Protein AF-A0A2D8HLV1-F1 (afdb_monomer)

pLDDT: mean 84.54, std 10.54, range [51.47, 95.81]

Solvent-accessible surface area (backbone ato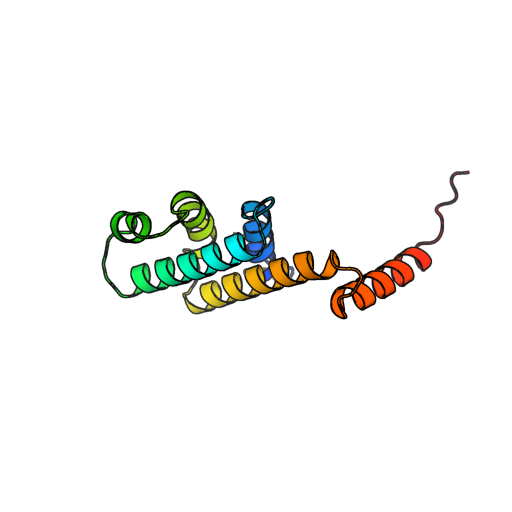ms only — not comparable to full-atom values): 7173 Å² total; per-residue (Å²): 136,64,57,43,99,85,68,45,78,30,45,61,64,52,12,52,56,49,46,59,75,46,58,93,58,55,70,70,58,48,52,51,46,52,53,49,40,50,51,48,54,53,41,57,74,73,67,78,58,56,70,65,68,57,36,75,76,37,82,65,37,69,62,39,53,59,51,42,68,75,38,66,89,48,54,74,66,54,34,52,47,22,52,51,44,26,50,50,51,52,50,50,59,55,37,53,73,33,75,86,36,73,63,10,44,52,51,54,50,56,51,51,53,52,58,69,66,53,72,82,77,80,91,121

Structure (mmCIF, N/CA/C/O backbone):
data_AF-A0A2D8HLV1-F1
#
_entry.id   AF-A0A2D8HLV1-F1
#
loop_
_atom_site.group_PDB
_atom_site.id
_atom_site.type_symbol
_atom_site.label_atom_id
_atom_site.label_alt_id
_atom_site.label_comp_id
_atom_site.label_asym_id
_atom_site.label_entity_id
_atom_site.label_seq_id
_atom_site.pdbx_PDB_ins_code
_atom_site.Cartn_x
_atom_site.Cartn_y
_atom_site.Cartn_z
_atom_site.occupancy
_atom_site.B_iso_or_equiv
_atom_site.auth_seq_id
_atom_site.auth_comp_id
_atom_site.auth_asym_id
_atom_site.auth_atom_id
_atom_site.pdbx_PDB_model_num
ATOM 1 N N . MET A 1 1 ? -5.748 -15.747 5.583 1.00 57.03 1 MET A N 1
ATOM 2 C CA . MET A 1 1 ? -4.533 -15.162 6.184 1.00 57.03 1 MET A CA 1
ATOM 3 C C . MET A 1 1 ? -3.363 -15.645 5.339 1.00 57.03 1 MET A C 1
ATOM 5 O O . MET A 1 1 ? -3.365 -16.823 4.999 1.00 57.03 1 MET A O 1
ATOM 9 N N . VAL A 1 2 ? -2.496 -14.749 4.860 1.00 62.84 2 VAL A N 1
ATOM 10 C CA . VAL A 1 2 ? -1.428 -15.103 3.907 1.00 62.84 2 VAL A CA 1
ATOM 11 C C . VAL A 1 2 ? -0.124 -15.248 4.675 1.00 62.84 2 VAL A C 1
ATOM 13 O O . VAL A 1 2 ? 0.322 -14.288 5.301 1.00 62.84 2 VAL A O 1
ATOM 16 N N . PHE A 1 3 ? 0.449 -16.446 4.640 1.00 66.88 3 PHE A N 1
ATOM 17 C CA . PHE A 1 3 ? 1.666 -16.778 5.371 1.00 66.88 3 PHE A CA 1
ATOM 18 C C . PHE A 1 3 ? 2.890 -16.747 4.442 1.00 66.88 3 PHE A C 1
ATOM 20 O O . PHE A 1 3 ? 2.712 -16.911 3.235 1.00 66.88 3 PHE A O 1
ATOM 27 N N . ASP A 1 4 ? 4.090 -16.490 4.956 1.00 69.44 4 ASP A N 1
ATOM 28 C CA . ASP A 1 4 ? 5.373 -16.731 4.293 1.00 69.44 4 ASP A CA 1
ATOM 29 C C . ASP A 1 4 ? 5.712 -18.233 4.291 1.00 69.44 4 ASP A C 1
ATOM 31 O O . ASP A 1 4 ? 4.899 -19.073 4.688 1.00 69.44 4 ASP A O 1
ATOM 35 N N . ASP A 1 5 ? 6.895 -18.575 3.784 1.00 73.00 5 ASP A N 1
ATOM 36 C CA . ASP A 1 5 ? 7.355 -19.964 3.683 1.00 73.00 5 ASP A CA 1
ATOM 37 C C . ASP A 1 5 ? 7.689 -20.580 5.058 1.00 73.00 5 ASP A C 1
ATOM 39 O O . ASP A 1 5 ? 7.751 -21.803 5.181 1.00 73.00 5 ASP A O 1
ATOM 43 N N . ASP A 1 6 ? 7.797 -19.745 6.097 1.00 68.31 6 ASP A N 1
ATOM 44 C CA . ASP A 1 6 ? 8.023 -20.129 7.492 1.00 68.31 6 ASP A CA 1
ATOM 45 C C . ASP A 1 6 ? 6.714 -20.206 8.305 1.00 68.31 6 ASP A C 1
ATOM 47 O O . ASP A 1 6 ? 6.723 -20.529 9.495 1.00 68.31 6 ASP A O 1
ATOM 51 N N . GLY A 1 7 ? 5.564 -19.940 7.675 1.00 67.50 7 GLY A N 1
ATOM 52 C CA . GLY A 1 7 ? 4.251 -19.976 8.318 1.00 67.50 7 GLY A CA 1
ATOM 53 C C . GLY A 1 7 ? 3.901 -18.726 9.135 1.00 67.50 7 GLY A C 1
ATOM 54 O O . GLY A 1 7 ? 2.879 -18.732 9.824 1.00 67.50 7 GLY A O 1
ATOM 55 N N . ASN A 1 8 ? 4.690 -17.650 9.054 1.00 69.62 8 ASN A N 1
ATOM 56 C CA . ASN A 1 8 ? 4.369 -16.350 9.651 1.00 69.62 8 ASN A CA 1
ATOM 57 C C . ASN A 1 8 ? 3.544 -15.516 8.683 1.00 69.62 8 ASN A C 1
ATOM 59 O O . ASN A 1 8 ? 3.549 -15.757 7.486 1.00 69.62 8 ASN A O 1
ATOM 63 N N . VAL A 1 9 ? 2.814 -14.514 9.160 1.00 69.25 9 VAL A N 1
ATOM 64 C CA . VAL A 1 9 ? 2.123 -13.610 8.234 1.00 69.25 9 VAL A CA 1
ATOM 65 C C . VAL A 1 9 ? 3.165 -12.819 7.444 1.00 69.25 9 VAL A C 1
ATOM 67 O O . VAL A 1 9 ? 4.070 -12.255 8.040 1.00 69.25 9 VAL A O 1
ATOM 70 N N . SER A 1 10 ? 3.025 -12.769 6.116 1.00 82.62 10 SER A N 1
ATOM 71 C CA . SER A 1 10 ? 3.940 -12.040 5.235 1.00 82.62 10 SER A CA 1
ATOM 72 C C . SER A 1 10 ? 3.385 -10.656 4.867 1.00 82.62 10 SER A C 1
ATOM 74 O O . SER A 1 10 ? 2.471 -10.586 4.030 1.00 82.62 10 SER A O 1
ATOM 76 N N . PRO A 1 11 ? 3.944 -9.549 5.405 1.00 83.25 11 PRO A N 1
ATOM 77 C CA . PRO A 1 11 ? 3.572 -8.195 4.999 1.00 83.25 1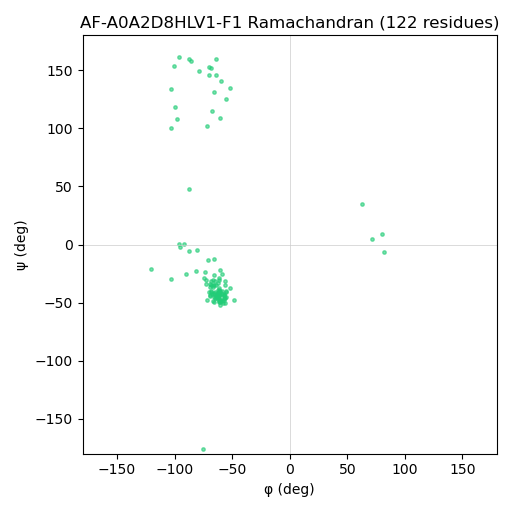1 PRO A CA 1
ATOM 78 C C . PRO A 1 11 ? 3.722 -7.985 3.492 1.00 83.25 11 PRO A C 1
ATOM 80 O O . PRO A 1 11 ? 2.826 -7.441 2.851 1.00 83.25 11 PRO A O 1
ATOM 83 N N . ALA A 1 12 ? 4.794 -8.526 2.906 1.00 83.69 12 ALA A N 1
ATOM 84 C CA . ALA A 1 12 ? 5.067 -8.453 1.475 1.00 83.69 12 ALA A CA 1
ATOM 85 C C . ALA A 1 12 ? 3.969 -9.116 0.622 1.00 83.69 12 ALA A C 1
ATOM 87 O O . ALA A 1 12 ? 3.524 -8.545 -0.374 1.00 83.69 12 ALA A O 1
ATOM 88 N N . ARG A 1 13 ? 3.467 -10.301 1.007 1.00 86.75 13 ARG A N 1
ATOM 89 C CA . ARG A 1 13 ? 2.385 -10.961 0.246 1.00 86.75 13 ARG A CA 1
ATOM 90 C C . ARG A 1 13 ? 1.054 -10.212 0.361 1.00 86.75 13 ARG A C 1
ATOM 92 O O . ARG A 1 13 ? 0.280 -10.194 -0.595 1.00 86.75 13 ARG A O 1
ATOM 99 N N . ILE A 1 14 ? 0.775 -9.592 1.508 1.00 90.88 14 ILE A N 1
ATOM 100 C CA . ILE A 1 14 ? -0.414 -8.740 1.675 1.00 90.88 14 ILE A CA 1
ATOM 101 C C . ILE A 1 14 ? -0.263 -7.466 0.843 1.00 90.88 14 ILE A C 1
ATOM 103 O O . ILE A 1 14 ? -1.193 -7.095 0.129 1.00 90.88 14 ILE A O 1
ATOM 107 N N . ALA A 1 15 ? 0.919 -6.853 0.863 1.00 92.69 15 ALA A N 1
ATOM 108 C CA . ALA A 1 15 ? 1.236 -5.684 0.063 1.00 92.69 15 ALA A CA 1
ATOM 109 C C . ALA A 1 15 ? 0.992 -5.927 -1.431 1.00 92.69 15 ALA A C 1
ATOM 111 O O . ALA A 1 15 ? 0.324 -5.120 -2.068 1.00 92.69 15 ALA A O 1
ATOM 112 N N . VAL A 1 16 ? 1.417 -7.071 -1.979 1.00 91.12 16 VAL A N 1
ATOM 113 C CA . VAL A 1 16 ? 1.131 -7.439 -3.381 1.00 91.12 16 VAL A CA 1
ATOM 114 C C . VAL A 1 16 ? -0.375 -7.470 -3.673 1.00 91.12 16 VAL A C 1
ATOM 116 O O . VAL A 1 16 ? -0.816 -6.907 -4.672 1.00 91.12 16 VAL A O 1
ATOM 119 N N . ARG A 1 17 ? -1.198 -8.036 -2.782 1.00 92.88 17 ARG A N 1
ATOM 120 C CA . ARG A 1 17 ? -2.664 -8.047 -2.964 1.00 92.88 17 ARG A CA 1
ATOM 121 C C . ARG A 1 17 ? -3.272 -6.646 -2.913 1.00 92.88 17 ARG A C 1
ATOM 123 O O . ARG A 1 17 ? -4.235 -6.365 -3.623 1.00 92.88 17 ARG A O 1
ATOM 130 N N . ILE A 1 18 ? -2.728 -5.762 -2.079 1.00 95.00 18 ILE A N 1
ATOM 131 C CA . ILE A 1 18 ? -3.152 -4.359 -2.029 1.00 95.00 18 ILE A CA 1
ATOM 132 C C . ILE A 1 18 ? -2.737 -3.636 -3.316 1.00 95.00 18 ILE A C 1
ATOM 134 O O . ILE A 1 18 ? -3.535 -2.883 -3.871 1.00 95.00 18 ILE A O 1
ATOM 138 N N . VAL A 1 19 ? -1.536 -3.900 -3.837 1.00 94.69 19 VAL A N 1
ATOM 139 C CA . VAL A 1 19 ? -1.087 -3.384 -5.139 1.00 94.69 19 VAL A CA 1
ATOM 140 C C . VAL A 1 19 ? -2.050 -3.800 -6.253 1.00 94.69 19 VAL A C 1
ATOM 142 O O . VAL A 1 19 ? -2.436 -2.950 -7.053 1.00 94.69 19 VAL A O 1
ATOM 145 N N . ASP A 1 20 ? -2.508 -5.055 -6.270 1.00 93.56 20 ASP A N 1
ATOM 146 C CA . ASP A 1 20 ? -3.487 -5.535 -7.255 1.00 93.56 20 ASP A CA 1
ATOM 147 C C . ASP A 1 20 ? -4.824 -4.782 -7.162 1.00 93.56 20 ASP A C 1
ATOM 149 O O . ASP A 1 20 ? -5.412 -4.421 -8.181 1.00 93.56 20 ASP A O 1
ATOM 153 N N . LYS A 1 21 ? -5.289 -4.468 -5.947 1.00 94.50 21 LYS A N 1
ATOM 154 C CA . LYS A 1 21 ? -6.495 -3.646 -5.725 1.00 94.50 21 LYS A CA 1
ATOM 155 C C . LYS A 1 21 ? -6.330 -2.197 -6.197 1.00 94.50 21 LYS A C 1
ATOM 157 O O . LYS A 1 21 ? -7.312 -1.534 -6.528 1.00 94.50 21 LYS A O 1
ATOM 162 N N . LEU A 1 22 ? -5.096 -1.702 -6.228 1.00 95.12 22 LEU A N 1
ATOM 163 C CA . LEU A 1 22 ? -4.740 -0.373 -6.722 1.00 95.12 22 LEU A CA 1
ATOM 164 C C . LEU A 1 22 ? -4.361 -0.378 -8.213 1.00 95.12 22 LEU A C 1
ATOM 166 O O . LEU A 1 22 ? -4.045 0.677 -8.772 1.00 95.12 22 LEU A O 1
ATOM 170 N N . ALA A 1 23 ? -4.409 -1.535 -8.879 1.00 89.25 23 ALA A N 1
ATOM 171 C CA . ALA A 1 23 ? -4.048 -1.657 -10.281 1.00 89.25 23 ALA A CA 1
ATOM 172 C C . ALA A 1 23 ? -4.924 -0.760 -11.173 1.00 89.25 23 ALA A C 1
ATOM 174 O O . ALA A 1 23 ? -6.128 -0.604 -10.976 1.00 89.25 23 ALA A O 1
ATOM 175 N N . GLY A 1 24 ? -4.299 -0.153 -12.184 1.00 86.19 24 GLY A N 1
ATOM 176 C CA . GLY A 1 24 ? -4.974 0.734 -13.137 1.00 86.19 24 GLY A CA 1
ATOM 177 C C . GLY A 1 24 ? -5.170 2.177 -12.660 1.00 86.19 24 GLY A C 1
ATOM 178 O O . GLY A 1 24 ? -5.561 3.020 -13.467 1.00 86.19 24 GLY A O 1
ATOM 179 N N . ARG A 1 25 ? -4.852 2.495 -11.401 1.00 92.31 25 ARG A N 1
ATOM 180 C CA . ARG A 1 25 ? -4.835 3.874 -10.889 1.00 92.31 25 ARG A CA 1
ATOM 181 C C . ARG A 1 25 ? -3.492 4.548 -11.157 1.00 92.31 25 ARG A C 1
ATOM 183 O O . ARG A 1 25 ? -2.471 3.887 -11.368 1.00 92.31 25 ARG A O 1
ATOM 190 N N . LYS A 1 26 ? -3.477 5.885 -11.173 1.00 93.06 26 LYS A N 1
ATOM 191 C CA . LYS A 1 26 ? -2.213 6.624 -11.299 1.00 93.06 26 LYS A CA 1
ATOM 192 C C . LYS A 1 26 ? -1.411 6.478 -10.015 1.00 93.06 26 LYS A C 1
ATOM 194 O O . LYS A 1 26 ? -1.966 6.510 -8.926 1.00 93.06 26 LYS A O 1
ATOM 199 N N . PHE A 1 27 ? -0.091 6.433 -10.144 1.00 92.31 27 PHE A N 1
ATOM 200 C CA . PHE A 1 27 ? 0.825 6.301 -9.013 1.00 92.31 27 PHE A CA 1
ATOM 201 C C . PHE A 1 27 ? 0.531 7.274 -7.851 1.00 92.31 27 PHE A C 1
ATOM 203 O O . PHE A 1 27 ? 0.421 6.841 -6.710 1.00 92.31 27 PHE A O 1
ATOM 210 N N . LEU A 1 28 ? 0.331 8.566 -8.145 1.00 92.81 28 LEU A N 1
ATOM 211 C CA . LEU A 1 28 ? 0.020 9.571 -7.118 1.00 92.81 28 LEU A CA 1
ATOM 212 C C . LEU A 1 28 ? -1.356 9.362 -6.465 1.00 92.81 28 LEU A C 1
ATOM 214 O O . LEU A 1 28 ? -1.5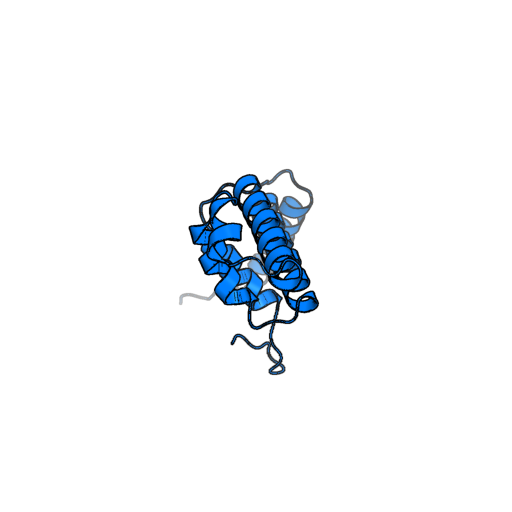24 9.686 -5.296 1.00 92.81 28 LEU A O 1
ATOM 218 N N . GLU A 1 29 ? -2.329 8.807 -7.195 1.00 95.00 29 GLU A N 1
ATOM 219 C CA . GLU A 1 29 ? -3.638 8.451 -6.630 1.00 95.00 29 GLU A CA 1
ATOM 220 C C . GLU A 1 29 ? -3.498 7.259 -5.676 1.00 95.00 29 GLU A C 1
ATOM 222 O O . GLU A 1 29 ? -4.087 7.260 -4.599 1.00 95.00 29 GLU A O 1
ATOM 227 N N . CYS A 1 30 ? -2.682 6.262 -6.032 1.00 95.56 30 CYS A N 1
ATOM 228 C CA . CYS A 1 30 ? -2.382 5.141 -5.142 1.00 95.56 30 CYS A CA 1
ATOM 229 C C . CYS A 1 30 ? -1.700 5.612 -3.851 1.00 95.56 30 CYS A C 1
ATOM 231 O O . CYS A 1 30 ? -2.057 5.151 -2.771 1.00 95.56 30 CYS A O 1
ATOM 233 N N . ASP A 1 31 ? -0.746 6.540 -3.956 1.00 94.75 31 ASP A N 1
ATOM 234 C CA . ASP A 1 31 ? -0.028 7.073 -2.797 1.00 94.75 31 ASP A CA 1
ATOM 235 C C . ASP A 1 31 ? -0.959 7.859 -1.854 1.00 94.75 31 ASP A C 1
ATOM 237 O O . ASP A 1 31 ? -0.917 7.667 -0.638 1.00 94.75 31 ASP A O 1
ATOM 241 N N . GLU A 1 32 ? -1.881 8.653 -2.414 1.00 95.19 32 GLU A N 1
ATOM 242 C CA . GLU A 1 32 ? -2.934 9.346 -1.657 1.00 95.19 32 GLU A CA 1
ATOM 243 C C . GLU A 1 32 ? -3.874 8.359 -0.938 1.00 95.19 32 GLU A C 1
ATOM 245 O O . GLU A 1 32 ? -4.225 8.569 0.227 1.00 95.19 32 GLU A O 1
ATOM 250 N N . ILE A 1 33 ? -4.255 7.255 -1.595 1.00 95.75 33 ILE A N 1
ATOM 251 C CA . ILE A 1 33 ? -5.076 6.201 -0.979 1.00 95.75 33 ILE A CA 1
ATOM 252 C C . ILE A 1 33 ? -4.344 5.566 0.207 1.00 95.75 33 ILE A C 1
ATOM 254 O O . ILE A 1 33 ? -4.964 5.349 1.247 1.00 95.75 33 ILE A O 1
ATOM 258 N N . LEU A 1 34 ? -3.038 5.301 0.096 1.00 95.81 34 LEU A N 1
ATOM 259 C CA . LEU A 1 34 ? -2.246 4.748 1.200 1.00 95.81 34 LEU A CA 1
ATOM 260 C C . LEU A 1 34 ? -2.105 5.726 2.374 1.00 95.81 34 LEU A C 1
ATOM 262 O O . LEU A 1 34 ? -2.149 5.308 3.531 1.00 95.81 34 LEU A O 1
ATOM 266 N N . ASP A 1 35 ? -2.007 7.028 2.110 1.00 94.88 35 ASP A N 1
ATOM 267 C CA . ASP A 1 35 ? -2.016 8.039 3.171 1.00 94.88 35 ASP A CA 1
ATOM 268 C C . ASP A 1 35 ? -3.372 8.125 3.876 1.00 94.88 35 ASP A C 1
ATOM 270 O O . ASP A 1 35 ? -3.435 8.190 5.108 1.00 94.88 35 ASP A O 1
ATOM 274 N N . ASN A 1 36 ? -4.471 8.084 3.122 1.00 94.56 36 ASN A N 1
ATOM 275 C CA . ASN A 1 36 ? -5.813 8.062 3.700 1.00 94.56 36 ASN A CA 1
ATOM 276 C C . ASN A 1 36 ? -6.098 6.747 4.440 1.00 94.56 36 ASN A C 1
ATOM 278 O O . ASN A 1 36 ? -6.714 6.778 5.502 1.00 94.56 36 ASN A O 1
ATOM 282 N N . MET A 1 37 ? -5.577 5.617 3.956 1.00 93.00 37 MET A N 1
ATOM 283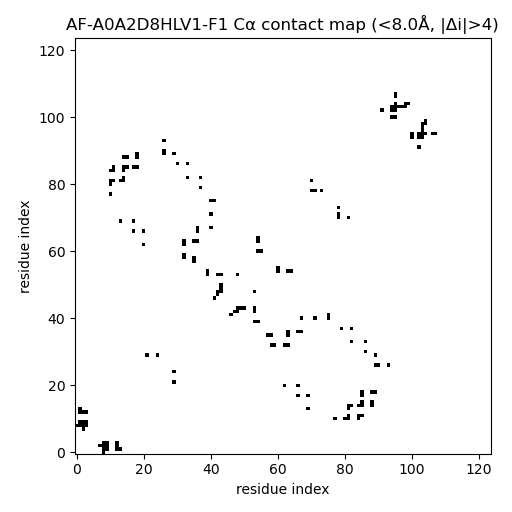 C CA . MET A 1 37 ? -5.599 4.332 4.659 1.00 93.00 37 MET A CA 1
ATOM 284 C C . MET A 1 37 ? -4.924 4.425 6.020 1.00 93.00 37 MET A C 1
ATOM 286 O O . MET A 1 37 ? -5.480 4.032 7.044 1.00 93.00 37 MET A O 1
ATOM 290 N N . ARG A 1 38 ? -3.715 4.984 6.033 1.00 93.44 38 ARG A N 1
ATOM 291 C CA . ARG A 1 38 ? -2.953 5.192 7.254 1.00 93.44 38 ARG A CA 1
ATOM 292 C C . ARG A 1 38 ? -3.734 6.066 8.230 1.00 93.44 38 ARG A C 1
ATOM 294 O O . ARG A 1 38 ? -3.918 5.687 9.383 1.00 93.44 38 ARG A O 1
ATOM 301 N N . ARG A 1 39 ? -4.269 7.200 7.766 1.00 90.94 39 ARG A N 1
ATOM 302 C CA . ARG A 1 39 ? -5.126 8.079 8.583 1.00 90.94 39 ARG A CA 1
ATOM 303 C C . ARG A 1 39 ? -6.331 7.331 9.147 1.00 90.94 39 ARG A C 1
ATOM 305 O O . ARG A 1 39 ? -6.590 7.457 10.340 1.00 90.94 39 ARG A O 1
ATOM 312 N N . PHE A 1 40 ? -7.020 6.536 8.328 1.00 91.00 40 PHE A N 1
ATOM 313 C CA . PHE A 1 40 ? -8.147 5.710 8.759 1.00 91.00 40 PHE A CA 1
ATOM 314 C C . PHE A 1 40 ? -7.753 4.774 9.906 1.00 91.00 40 PHE A C 1
ATOM 316 O O . PHE A 1 40 ? -8.402 4.782 10.948 1.00 91.00 40 PHE A O 1
ATOM 323 N N . LEU A 1 41 ? -6.657 4.024 9.762 1.00 90.62 41 LEU A N 1
ATOM 324 C CA . LEU A 1 41 ? -6.199 3.067 10.775 1.00 90.62 41 LEU A CA 1
ATOM 325 C C . LEU A 1 41 ? -5.824 3.746 12.096 1.00 90.62 41 LEU A C 1
ATOM 327 O O . LEU A 1 41 ? -6.218 3.279 13.167 1.00 90.62 41 LEU A O 1
ATOM 331 N N . TRP A 1 42 ? -5.112 4.873 12.035 1.00 89.88 42 TRP A N 1
ATOM 332 C CA . TRP A 1 42 ? -4.763 5.645 13.228 1.00 89.88 42 TRP A CA 1
ATOM 333 C C . TRP A 1 42 ? -6.004 6.242 13.900 1.00 89.88 42 TRP A C 1
ATOM 335 O O . TRP A 1 42 ? -6.173 6.114 15.113 1.00 89.88 42 TRP A O 1
ATOM 345 N N . LEU A 1 43 ? -6.920 6.840 13.136 1.00 88.88 43 LEU A N 1
ATOM 346 C CA . LEU A 1 43 ? -8.163 7.382 13.688 1.00 88.88 43 LEU A CA 1
ATOM 347 C C . LEU A 1 43 ? -9.023 6.281 14.306 1.00 88.88 43 LEU A C 1
ATOM 349 O O . LEU A 1 43 ? -9.494 6.442 15.431 1.00 88.88 43 LEU A O 1
ATOM 353 N N . LYS A 1 44 ? -9.151 5.132 13.644 1.00 85.38 44 LYS A N 1
ATOM 354 C CA . LYS A 1 44 ? -9.849 3.966 14.187 1.00 85.38 44 LYS A CA 1
ATOM 355 C C . LYS A 1 44 ? -9.230 3.495 15.503 1.00 85.38 44 LYS A C 1
ATOM 357 O O . LYS A 1 44 ? -9.949 3.148 16.437 1.00 85.38 44 LYS A O 1
ATOM 362 N N . ARG A 1 45 ? -7.897 3.503 15.606 1.00 85.50 45 ARG A N 1
ATOM 363 C CA . ARG A 1 45 ? -7.190 3.034 16.804 1.00 85.50 45 ARG A CA 1
ATOM 364 C C . ARG A 1 45 ? -7.305 3.986 17.995 1.00 85.50 45 ARG A C 1
ATOM 366 O O . ARG A 1 45 ? -7.330 3.502 19.125 1.00 85.50 45 ARG A O 1
ATOM 373 N N . PHE A 1 46 ? -7.348 5.299 17.760 1.00 87.50 46 PHE A N 1
ATOM 374 C CA . PHE A 1 46 ? -7.161 6.296 18.825 1.00 87.50 46 PHE A CA 1
ATOM 375 C C . PHE A 1 46 ? -8.328 7.264 19.047 1.00 87.50 46 PHE A C 1
ATOM 377 O O . PHE A 1 46 ? -8.409 7.845 20.124 1.00 87.50 46 PHE A O 1
ATOM 384 N N . SER A 1 47 ? -9.223 7.469 18.076 1.00 85.56 47 SER A N 1
ATOM 385 C CA . SER A 1 47 ? -10.250 8.522 18.174 1.00 85.56 47 SER A CA 1
ATOM 386 C C . SER A 1 47 ? -11.561 8.070 18.824 1.00 85.56 47 SER A C 1
ATOM 388 O O . SER A 1 47 ? -12.291 8.900 19.355 1.00 85.56 47 SER A O 1
ATOM 390 N N . GLY A 1 48 ? -11.882 6.772 18.765 1.00 79.56 48 GLY A N 1
ATOM 391 C CA . GLY A 1 48 ? -13.187 6.249 19.183 1.00 79.56 48 GLY A CA 1
ATOM 392 C C . GLY A 1 48 ? -14.353 6.608 18.247 1.00 79.56 48 GLY A C 1
ATOM 393 O O . GLY A 1 48 ? -15.494 6.286 18.570 1.00 79.56 48 GLY A O 1
ATOM 394 N N . ALA A 1 49 ? -14.091 7.257 17.105 1.00 83.12 49 ALA A N 1
ATOM 395 C CA . ALA A 1 49 ? -15.092 7.513 16.071 1.00 83.12 49 ALA A CA 1
ATOM 396 C C . ALA A 1 49 ? -15.501 6.217 15.347 1.00 83.12 49 ALA A C 1
ATOM 398 O O . ALA A 1 49 ? -14.712 5.271 15.267 1.00 83.12 49 ALA A O 1
ATOM 399 N N . SER A 1 50 ? -16.725 6.174 14.807 1.00 85.75 50 SER A N 1
ATOM 400 C CA . SER A 1 50 ? -17.168 5.045 13.983 1.00 85.75 50 SER A CA 1
ATOM 401 C C . SER A 1 50 ? -16.406 4.995 12.656 1.00 85.75 50 SER A C 1
ATOM 403 O O . SER A 1 50 ? -15.991 6.027 12.125 1.00 85.75 50 SER A O 1
ATOM 405 N N . ASP A 1 51 ? -16.256 3.791 12.096 1.00 85.19 51 ASP A N 1
ATOM 406 C CA . ASP A 1 51 ? -15.607 3.595 10.793 1.00 85.19 51 ASP A CA 1
ATOM 407 C C . ASP A 1 51 ? -16.281 4.436 9.698 1.00 85.19 51 ASP A C 1
ATOM 409 O O . ASP A 1 51 ? -15.598 5.050 8.883 1.00 85.19 51 ASP A O 1
ATOM 413 N N . GLU A 1 52 ? -17.614 4.501 9.717 1.00 84.44 52 GLU A N 1
ATOM 414 C CA . GLU A 1 52 ? -18.430 5.261 8.764 1.00 84.44 52 GLU A CA 1
ATOM 415 C C . GLU A 1 52 ? -18.110 6.757 8.818 1.00 84.44 52 GLU A C 1
ATOM 417 O O . GLU A 1 52 ? -17.813 7.346 7.782 1.00 84.44 52 GLU A O 1
ATOM 422 N N . MET A 1 53 ? -18.050 7.350 10.017 1.00 86.25 53 MET A N 1
ATOM 423 C CA . MET A 1 53 ? -17.690 8.764 10.170 1.00 86.25 53 MET A CA 1
ATOM 424 C C . MET A 1 53 ? -16.286 9.064 9.646 1.00 86.25 53 MET A C 1
ATOM 426 O O . MET A 1 53 ? -16.058 10.110 9.043 1.00 86.25 53 MET A O 1
ATOM 430 N N . VAL A 1 54 ? -15.322 8.174 9.888 1.00 83.56 54 VAL A N 1
ATOM 431 C CA . VAL A 1 54 ? -13.951 8.394 9.412 1.00 83.56 54 VAL A CA 1
ATOM 432 C C . VAL A 1 54 ? -13.896 8.276 7.889 1.00 83.56 54 VAL A C 1
ATOM 434 O O . VAL A 1 54 ? -13.285 9.120 7.239 1.00 83.56 54 VAL A O 1
ATOM 437 N N . LEU A 1 55 ? -14.548 7.264 7.312 1.00 86.81 55 LEU A N 1
ATOM 438 C CA . LEU A 1 55 ? -14.557 7.012 5.870 1.00 86.81 55 LEU A CA 1
ATOM 439 C C . LEU A 1 55 ? -15.288 8.103 5.078 1.00 86.81 55 LEU A C 1
ATOM 441 O O . LEU A 1 55 ? -14.818 8.463 4.003 1.00 86.81 55 LEU A O 1
ATOM 445 N N . GLU A 1 56 ? -16.373 8.677 5.605 1.00 87.31 56 GLU A N 1
ATOM 446 C CA . GLU A 1 56 ? -17.115 9.779 4.965 1.00 87.31 56 GLU A CA 1
ATOM 447 C C . GLU A 1 56 ? -16.255 11.029 4.706 1.00 87.31 56 GLU A C 1
ATOM 449 O O . GLU A 1 56 ? -16.529 11.801 3.786 1.00 87.31 56 GLU A O 1
ATOM 454 N N . HIS A 1 57 ? -15.189 11.219 5.486 1.00 84.88 57 HIS A N 1
ATOM 455 C CA . HIS A 1 57 ? -14.255 12.335 5.337 1.00 84.88 57 HIS A CA 1
ATOM 456 C C . HIS A 1 57 ? -13.015 12.003 4.497 1.00 84.88 57 HIS A C 1
ATOM 458 O O . HIS A 1 57 ? -12.177 12.881 4.270 1.00 84.88 57 HIS A O 1
ATOM 464 N N . LEU A 1 58 ? -12.883 10.762 4.023 1.00 87.31 58 LEU A N 1
ATOM 465 C CA . LEU A 1 58 ? -11.769 10.330 3.189 1.00 87.31 58 LEU A CA 1
ATOM 466 C C . LEU A 1 58 ? -12.204 10.227 1.727 1.00 87.31 58 LEU A C 1
ATOM 468 O O . LEU A 1 58 ? -13.223 9.634 1.377 1.00 87.31 58 LEU A O 1
ATOM 472 N N . LYS A 1 59 ? -11.377 10.775 0.839 1.00 87.00 59 LYS A N 1
ATOM 473 C CA . LYS A 1 59 ? -11.492 10.511 -0.596 1.00 87.00 59 LYS A CA 1
ATOM 474 C C . LYS A 1 59 ? -11.224 9.023 -0.848 1.00 87.00 59 LYS A C 1
ATOM 476 O O . LYS A 1 59 ? -10.389 8.440 -0.163 1.00 87.00 59 LYS A O 1
ATOM 481 N N . ASP A 1 60 ? -11.903 8.430 -1.835 1.00 90.75 60 ASP A N 1
ATOM 482 C CA . ASP A 1 60 ? -11.734 7.014 -2.195 1.00 90.75 60 ASP A CA 1
ATOM 483 C C . ASP A 1 60 ? -12.125 6.043 -1.046 1.00 90.75 60 ASP A C 1
ATOM 485 O O . ASP A 1 60 ? -11.557 4.965 -0.879 1.00 90.75 60 ASP A O 1
ATOM 489 N N . ALA A 1 61 ? -13.149 6.404 -0.262 1.00 89.88 61 ALA A N 1
ATOM 490 C CA . ALA A 1 61 ? -13.617 5.649 0.905 1.00 89.88 61 ALA A CA 1
ATOM 491 C C . ALA A 1 61 ? -13.899 4.154 0.647 1.00 89.88 61 ALA A C 1
ATOM 493 O O . ALA A 1 61 ? -13.606 3.324 1.502 1.00 89.88 61 ALA A O 1
ATOM 494 N N . SER A 1 62 ? -14.435 3.782 -0.522 1.00 91.50 62 SER A N 1
ATOM 495 C CA . SER A 1 62 ? -14.756 2.380 -0.835 1.00 91.50 62 SER A CA 1
ATOM 496 C C . SER A 1 62 ? -13.509 1.502 -0.942 1.00 91.50 62 SER A C 1
ATOM 498 O O . SER A 1 62 ? -13.431 0.458 -0.300 1.00 91.50 62 SER A O 1
ATOM 500 N N . ILE A 1 63 ? -12.499 1.948 -1.692 1.00 94.06 63 ILE A N 1
ATOM 501 C CA . ILE A 1 63 ? -11.232 1.219 -1.825 1.00 94.06 63 ILE A CA 1
ATOM 502 C C . ILE A 1 63 ? -10.450 1.234 -0.507 1.00 94.06 63 ILE A C 1
ATOM 504 O O . ILE A 1 63 ? -9.796 0.249 -0.168 1.00 94.06 63 ILE A O 1
ATOM 508 N N . ILE A 1 64 ? -10.579 2.302 0.287 1.00 93.75 64 ILE A N 1
ATOM 509 C CA . ILE A 1 64 ? -10.035 2.344 1.646 1.00 93.75 64 ILE A CA 1
ATOM 510 C C . ILE A 1 64 ? -10.726 1.300 2.535 1.00 93.75 64 ILE A C 1
ATOM 512 O O . ILE A 1 64 ? -10.063 0.559 3.249 1.00 93.75 64 ILE A O 1
ATOM 516 N N . ALA A 1 65 ? -12.046 1.158 2.476 1.00 91.12 65 ALA A N 1
ATOM 517 C CA . ALA A 1 65 ? -12.730 0.120 3.242 1.00 91.12 65 ALA A CA 1
ATOM 518 C C . ALA A 1 65 ? -12.268 -1.292 2.829 1.00 91.12 65 ALA A C 1
ATOM 520 O O . ALA A 1 65 ? -12.012 -2.136 3.689 1.00 91.12 65 ALA A O 1
ATOM 521 N N . GLU A 1 66 ? -12.091 -1.541 1.527 1.00 92.69 66 GLU A N 1
ATOM 522 C CA . GLU A 1 66 ? -11.614 -2.829 1.010 1.00 92.69 66 GLU A CA 1
ATOM 523 C C . GLU A 1 66 ? -10.182 -3.166 1.439 1.00 92.69 66 GLU A C 1
ATOM 525 O O . GLU A 1 66 ? -9.907 -4.293 1.848 1.00 92.69 66 GLU A O 1
ATOM 530 N N . ILE A 1 67 ? -9.257 -2.211 1.340 1.00 93.50 67 ILE A N 1
ATOM 531 C CA . ILE A 1 67 ? -7.867 -2.418 1.761 1.00 93.50 67 ILE A CA 1
ATOM 532 C C . ILE A 1 67 ? -7.798 -2.539 3.289 1.00 93.50 67 ILE A C 1
ATOM 534 O O . ILE A 1 67 ? -7.056 -3.371 3.806 1.00 93.50 67 ILE A O 1
ATOM 538 N N . ALA A 1 68 ? -8.612 -1.787 4.033 1.00 90.94 68 ALA A N 1
ATOM 539 C CA . ALA A 1 68 ? -8.636 -1.879 5.486 1.00 90.94 68 ALA A CA 1
ATOM 540 C C . ALA A 1 68 ? -9.055 -3.274 5.976 1.00 90.94 68 ALA A C 1
ATOM 542 O O . ALA A 1 68 ? -8.527 -3.731 6.983 1.00 90.94 68 ALA A O 1
ATOM 543 N N . GLN A 1 69 ? -9.933 -3.995 5.270 1.00 89.62 69 GLN A N 1
ATOM 544 C CA . GLN A 1 69 ? -10.270 -5.387 5.615 1.00 89.62 69 GLN A CA 1
ATOM 545 C C . GLN A 1 69 ? -9.058 -6.329 5.555 1.00 89.62 69 GLN A C 1
ATOM 547 O O . GLN A 1 69 ? -8.990 -7.287 6.325 1.00 89.62 69 GLN A O 1
ATOM 552 N N . GLU 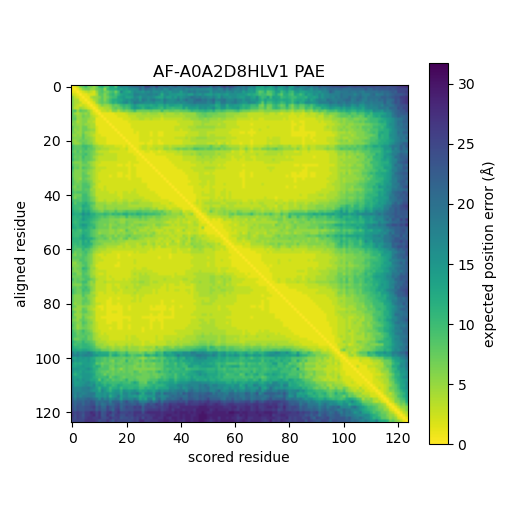A 1 70 ? -8.094 -6.048 4.674 1.00 88.62 70 GLU A N 1
ATOM 553 C CA . GLU A 1 70 ? -6.844 -6.807 4.572 1.00 88.62 70 GLU A CA 1
ATOM 554 C C . GLU A 1 70 ? -5.895 -6.485 5.730 1.00 88.62 70 GLU A C 1
ATOM 556 O O . GLU A 1 70 ? -5.111 -7.341 6.108 1.00 88.62 70 GLU A O 1
ATOM 561 N N . ILE A 1 71 ? -5.956 -5.272 6.291 1.00 89.44 71 ILE A N 1
ATOM 562 C CA . ILE A 1 71 ? -4.966 -4.755 7.250 1.00 89.44 71 ILE A CA 1
ATOM 563 C C . ILE A 1 71 ? -5.472 -4.790 8.706 1.00 89.44 71 ILE A C 1
ATOM 565 O O . ILE A 1 71 ? -4.698 -4.966 9.640 1.00 89.44 71 ILE A O 1
ATOM 569 N N . MET A 1 72 ? -6.779 -4.662 8.932 1.00 87.12 72 MET A N 1
ATOM 570 C CA . MET A 1 72 ? -7.392 -4.605 10.267 1.00 87.12 72 MET A CA 1
ATOM 571 C C . MET A 1 72 ? -7.095 -5.788 11.206 1.00 87.12 72 MET A C 1
ATOM 573 O O . MET A 1 72 ? -7.072 -5.558 12.415 1.00 87.12 72 MET A O 1
ATOM 577 N N . PRO A 1 73 ? -6.888 -7.032 10.728 1.00 87.69 73 PRO A N 1
ATOM 578 C CA . PRO A 1 73 ? -6.516 -8.141 11.607 1.00 87.69 73 PRO A CA 1
ATOM 579 C C . PRO A 1 73 ? -5.130 -7.999 12.254 1.00 87.69 73 PRO A C 1
ATOM 581 O O . PRO A 1 73 ? -4.803 -8.775 13.151 1.00 87.69 73 PRO A O 1
ATOM 584 N N . PHE A 1 74 ? -4.312 -7.058 11.784 1.00 87.62 74 PHE A N 1
ATOM 585 C CA . PHE A 1 74 ? -2.915 -6.910 12.168 1.00 87.62 74 PHE A CA 1
ATOM 586 C C . PHE A 1 74 ? -2.707 -5.885 13.280 1.00 87.62 74 PHE A C 1
ATOM 588 O O . PHE A 1 74 ? -3.556 -5.026 13.541 1.00 87.62 74 PHE A O 1
ATOM 595 N N . SER A 1 75 ? -1.555 -5.965 13.955 1.00 89.25 75 SER A N 1
ATOM 596 C CA . SER A 1 75 ? -1.157 -4.904 14.877 1.00 89.25 75 SER A CA 1
ATOM 597 C C . SER A 1 75 ? -0.929 -3.599 14.105 1.00 89.25 75 SER A C 1
ATOM 599 O O . SER A 1 75 ? -0.692 -3.607 12.900 1.00 89.25 75 SER A O 1
ATOM 601 N N . ILE A 1 76 ? -0.973 -2.452 14.791 1.00 89.19 76 ILE A N 1
ATOM 602 C CA . ILE A 1 76 ? -0.720 -1.165 14.122 1.00 89.19 76 ILE A CA 1
ATOM 603 C C . ILE A 1 76 ? 0.695 -1.085 13.528 1.00 89.19 76 ILE A C 1
ATOM 605 O O . ILE A 1 76 ? 0.889 -0.402 12.532 1.00 89.19 76 ILE A O 1
ATOM 609 N N . LEU A 1 77 ? 1.669 -1.791 14.113 1.00 89.69 77 LEU A N 1
ATOM 610 C CA . LEU A 1 77 ? 3.040 -1.827 13.603 1.00 89.69 77 LEU A CA 1
ATOM 611 C C . LEU A 1 77 ? 3.118 -2.640 12.308 1.00 89.69 77 LEU A C 1
ATOM 613 O O . LEU A 1 77 ? 3.626 -2.138 11.311 1.00 89.69 77 LEU A O 1
ATOM 617 N N . ASP A 1 78 ? 2.525 -3.833 12.297 1.00 89.88 78 ASP A N 1
ATOM 618 C CA . ASP A 1 78 ? 2.465 -4.679 11.098 1.00 89.88 78 ASP A CA 1
ATOM 619 C C . ASP A 1 78 ? 1.646 -4.003 9.985 1.00 89.88 78 ASP A C 1
ATOM 621 O O . ASP A 1 78 ? 1.959 -4.108 8.804 1.00 89.88 78 ASP A O 1
ATOM 625 N N . ALA A 1 79 ? 0.594 -3.266 10.352 1.00 91.31 79 ALA A N 1
ATOM 626 C CA . ALA A 1 79 ? -0.202 -2.483 9.417 1.00 91.31 79 ALA A CA 1
ATOM 627 C C . ALA A 1 79 ? 0.617 -1.368 8.747 1.00 91.31 79 ALA A C 1
ATOM 629 O O . ALA A 1 79 ? 0.520 -1.179 7.534 1.00 91.31 79 ALA A O 1
ATOM 630 N N . GLU A 1 80 ? 1.434 -0.642 9.516 1.00 92.56 80 GLU A N 1
ATOM 631 C CA . GLU A 1 80 ? 2.366 0.349 8.966 1.00 92.56 80 GLU A CA 1
ATOM 632 C C . GLU A 1 80 ? 3.386 -0.316 8.034 1.00 92.56 80 GLU A C 1
ATOM 634 O O . GLU A 1 80 ? 3.654 0.216 6.957 1.00 92.56 80 GLU A O 1
ATOM 639 N N . GLU A 1 81 ? 3.905 -1.490 8.400 1.00 93.06 81 GLU A N 1
ATOM 640 C CA . GLU A 1 81 ? 4.822 -2.266 7.560 1.00 93.06 81 GLU A CA 1
ATOM 641 C C . GLU A 1 81 ? 4.172 -2.680 6.235 1.00 93.06 81 GLU A C 1
ATOM 643 O O . GLU A 1 81 ? 4.721 -2.397 5.173 1.00 93.06 81 GLU A O 1
ATOM 648 N N . ILE A 1 82 ? 2.956 -3.232 6.266 1.00 94.38 82 ILE A N 1
ATOM 649 C CA . ILE A 1 82 ? 2.190 -3.576 5.059 1.00 94.38 82 ILE A CA 1
ATOM 650 C C . ILE A 1 82 ? 1.992 -2.346 4.159 1.00 94.38 82 ILE A C 1
ATOM 652 O O . ILE A 1 82 ? 2.137 -2.443 2.937 1.00 94.38 82 ILE A O 1
ATOM 656 N N . ILE A 1 83 ? 1.676 -1.178 4.729 1.00 95.00 83 ILE A N 1
ATOM 657 C CA . ILE A 1 83 ? 1.502 0.067 3.962 1.00 95.00 83 ILE A CA 1
ATOM 658 C C . ILE A 1 83 ? 2.825 0.511 3.328 1.00 95.00 83 ILE A C 1
ATOM 660 O O . ILE A 1 83 ? 2.835 0.917 2.163 1.00 95.00 83 ILE A O 1
ATOM 664 N N . MET A 1 84 ? 3.938 0.428 4.062 1.00 94.31 84 MET A N 1
ATOM 665 C CA . MET A 1 84 ? 5.267 0.752 3.537 1.00 94.31 84 MET A CA 1
ATOM 666 C C . MET A 1 84 ? 5.679 -0.195 2.409 1.00 94.31 84 MET A C 1
ATOM 668 O O . MET A 1 84 ? 6.106 0.281 1.359 1.00 94.31 84 MET A O 1
ATOM 672 N N . GLU A 1 85 ? 5.485 -1.502 2.580 1.00 94.31 85 GLU A N 1
ATOM 673 C CA . GLU A 1 85 ? 5.763 -2.515 1.556 1.00 94.31 85 GLU A CA 1
ATOM 674 C C . GLU A 1 85 ? 4.895 -2.308 0.307 1.00 94.31 85 GLU A C 1
ATOM 676 O O . GLU A 1 85 ? 5.381 -2.349 -0.824 1.00 94.31 85 GLU A O 1
ATOM 681 N N . THR A 1 86 ? 3.613 -1.980 0.492 1.00 95.56 86 THR A N 1
ATOM 682 C CA . THR A 1 86 ? 2.705 -1.659 -0.622 1.00 95.56 86 THR A CA 1
ATOM 683 C C . THR A 1 86 ? 3.202 -0.440 -1.389 1.00 95.56 86 THR A C 1
ATOM 685 O O . THR A 1 86 ? 3.261 -0.446 -2.622 1.00 95.56 86 THR A O 1
ATOM 688 N N . ARG A 1 87 ? 3.589 0.616 -0.665 1.00 95.56 87 ARG A N 1
ATOM 689 C CA . ARG A 1 87 ? 4.145 1.831 -1.259 1.00 95.56 87 ARG A CA 1
ATOM 690 C C . ARG A 1 87 ? 5.424 1.518 -2.026 1.00 95.56 87 ARG A C 1
ATOM 692 O O . ARG A 1 87 ? 5.537 1.912 -3.183 1.00 95.56 87 ARG A O 1
ATOM 699 N N . LEU A 1 88 ? 6.351 0.774 -1.431 1.00 91.94 88 LEU A N 1
ATOM 700 C CA . LEU A 1 88 ? 7.592 0.371 -2.085 1.00 91.94 88 LEU A CA 1
ATOM 701 C C . LEU A 1 88 ? 7.315 -0.395 -3.385 1.00 91.94 88 LEU A C 1
ATOM 703 O O . LEU A 1 88 ? 7.877 -0.053 -4.427 1.00 91.94 88 LEU A O 1
ATOM 707 N N . ALA A 1 89 ? 6.391 -1.356 -3.363 1.00 91.81 89 ALA A N 1
ATOM 708 C CA . ALA A 1 89 ? 6.004 -2.116 -4.545 1.00 91.81 89 ALA A CA 1
ATOM 709 C C . ALA A 1 89 ? 5.412 -1.224 -5.655 1.00 91.81 89 ALA A C 1
ATOM 711 O O . ALA A 1 89 ? 5.804 -1.350 -6.819 1.00 91.81 89 ALA A O 1
ATOM 712 N N . LEU A 1 90 ? 4.535 -0.270 -5.318 1.00 93.00 90 LEU A N 1
ATOM 713 C CA . LEU A 1 90 ? 3.993 0.703 -6.280 1.00 93.00 90 LEU A CA 1
ATOM 714 C C . LEU A 1 90 ? 5.087 1.587 -6.888 1.00 93.00 90 LEU A C 1
ATOM 716 O O . LEU A 1 90 ? 5.096 1.830 -8.098 1.00 93.00 90 LEU A O 1
ATOM 720 N N . TRP A 1 91 ? 6.023 2.055 -6.060 1.00 90.56 91 TRP A N 1
ATOM 721 C CA . TRP A 1 91 ? 7.168 2.847 -6.505 1.00 90.56 91 TRP A CA 1
ATOM 722 C C . TRP A 1 91 ? 8.039 2.040 -7.471 1.00 90.56 91 TRP A C 1
ATOM 724 O O . TRP A 1 91 ? 8.328 2.511 -8.573 1.00 90.56 91 TRP A O 1
ATOM 734 N N . MET A 1 92 ? 8.404 0.807 -7.109 1.00 87.94 92 MET A N 1
ATOM 735 C CA . MET A 1 92 ? 9.188 -0.089 -7.963 1.00 87.94 92 MET A CA 1
ATOM 736 C C . MET A 1 92 ? 8.496 -0.328 -9.309 1.00 87.94 92 MET A C 1
ATOM 738 O O . MET A 1 92 ? 9.126 -0.165 -10.353 1.00 87.94 92 MET A O 1
ATOM 742 N N . GLN A 1 93 ? 7.195 -0.634 -9.313 1.00 86.50 93 GLN A N 1
ATOM 743 C CA . GLN A 1 93 ? 6.429 -0.820 -10.550 1.00 86.50 93 GLN A CA 1
ATOM 744 C C . GLN A 1 93 ? 6.404 0.440 -11.422 1.00 86.50 93 GLN A C 1
ATOM 746 O O . GLN A 1 93 ? 6.532 0.348 -12.645 1.00 86.50 93 GLN A O 1
ATOM 751 N N . ASN A 1 94 ? 6.255 1.618 -10.814 1.00 89.19 94 ASN A N 1
ATOM 752 C CA . ASN A 1 94 ? 6.261 2.883 -11.537 1.00 89.19 94 ASN A CA 1
ATOM 753 C C . ASN A 1 94 ? 7.636 3.167 -12.164 1.00 89.19 94 ASN A C 1
ATOM 755 O O . ASN A 1 94 ? 7.722 3.436 -13.361 1.00 89.19 94 ASN A O 1
ATOM 759 N N . TYR A 1 95 ? 8.723 3.058 -11.394 1.00 86.44 95 TYR A N 1
ATOM 760 C CA . TYR A 1 95 ? 10.069 3.358 -11.891 1.00 86.44 95 TYR A CA 1
ATOM 761 C C . TYR A 1 95 ? 10.614 2.303 -12.859 1.00 86.44 95 TYR A C 1
ATOM 763 O O . TY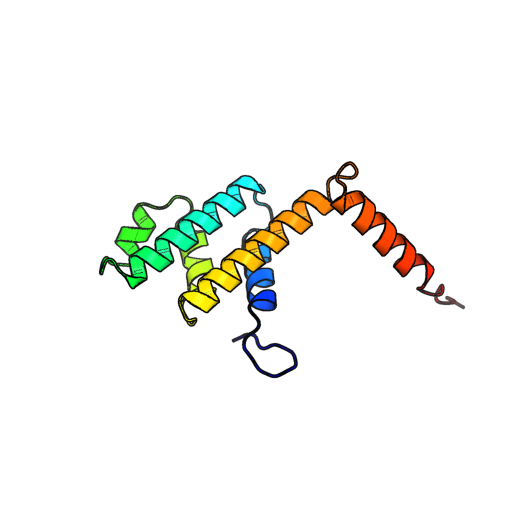R A 1 95 ? 11.333 2.674 -13.789 1.00 86.44 95 TYR A O 1
ATOM 771 N N . ALA A 1 96 ? 10.235 1.027 -12.717 1.00 84.94 96 ALA A N 1
ATOM 772 C CA . ALA A 1 96 ? 10.567 -0.024 -13.687 1.00 84.94 96 ALA A CA 1
ATOM 773 C C . ALA A 1 96 ? 10.088 0.330 -15.103 1.00 84.94 96 ALA A C 1
ATOM 775 O O . ALA A 1 96 ? 10.756 0.025 -16.087 1.00 84.94 96 ALA A O 1
ATOM 776 N N . ARG A 1 97 ? 8.944 1.018 -15.207 1.00 81.81 97 ARG A N 1
ATOM 777 C CA . ARG A 1 97 ? 8.346 1.450 -16.480 1.00 81.81 97 ARG A CA 1
ATOM 778 C C . ARG A 1 97 ? 8.976 2.712 -17.061 1.00 81.81 97 ARG A C 1
ATOM 780 O O . ARG A 1 97 ? 8.593 3.111 -18.155 1.00 81.81 97 ARG A O 1
ATOM 787 N N . VAL A 1 98 ? 9.909 3.353 -16.354 1.00 84.62 98 VAL A N 1
ATOM 788 C CA . VAL A 1 98 ? 10.615 4.554 -16.814 1.00 84.62 98 VAL A CA 1
ATOM 789 C C . VAL A 1 98 ? 12.022 4.141 -17.260 1.00 84.62 98 VAL A C 1
ATOM 791 O O . VAL A 1 98 ? 12.906 4.022 -16.406 1.00 84.62 98 VAL A O 1
ATOM 794 N N . PRO A 1 99 ? 12.285 3.973 -18.574 1.00 67.81 99 PRO A N 1
ATOM 795 C CA . PRO A 1 99 ? 13.573 3.474 -19.077 1.00 67.81 99 PRO A CA 1
ATOM 796 C C . PRO A 1 99 ? 14.770 4.363 -18.700 1.00 67.81 99 PRO A C 1
ATOM 798 O O . PRO A 1 99 ? 15.911 3.912 -18.659 1.00 67.81 99 PRO A O 1
ATOM 801 N N . GLY A 1 100 ? 14.515 5.642 -18.399 1.00 75.62 100 GLY A N 1
ATOM 802 C CA . GLY A 1 100 ? 15.520 6.613 -17.963 1.00 75.62 100 GLY A CA 1
ATOM 803 C C . GLY A 1 100 ? 15.792 6.644 -16.455 1.00 75.62 100 GLY A C 1
ATOM 804 O O . GLY A 1 100 ? 16.703 7.356 -16.027 1.00 75.62 100 GLY A O 1
ATOM 805 N N . SER A 1 101 ? 15.049 5.904 -15.629 1.00 84.94 101 SER A N 1
ATOM 806 C CA . SER A 1 101 ? 15.316 5.855 -14.188 1.00 84.94 101 SER A CA 1
ATOM 807 C C . SER A 1 101 ? 16.494 4.916 -13.887 1.00 84.94 101 SER A C 1
ATOM 809 O O . SER A 1 101 ? 16.734 3.956 -14.618 1.00 84.94 101 SER A O 1
ATOM 811 N N . VAL A 1 102 ? 17.264 5.194 -12.825 1.00 83.25 102 VAL A N 1
ATOM 812 C CA . VAL A 1 102 ? 18.368 4.306 -12.391 1.00 83.25 102 VAL A CA 1
ATOM 813 C C . VAL A 1 102 ? 17.832 2.901 -12.123 1.00 83.25 102 VAL A C 1
ATOM 815 O O . VAL A 1 102 ? 18.391 1.929 -12.623 1.00 83.25 102 VAL A O 1
ATOM 818 N N . PHE A 1 103 ? 16.706 2.826 -11.412 1.00 81.38 103 PHE A N 1
ATOM 819 C CA . PHE A 1 103 ? 16.018 1.579 -11.111 1.00 81.38 103 PHE A CA 1
ATOM 820 C C . PHE A 1 103 ? 15.569 0.852 -12.382 1.00 81.38 103 PHE A C 1
ATOM 822 O O . PHE A 1 103 ? 15.883 -0.317 -12.554 1.00 81.38 103 PHE A O 1
ATOM 829 N N . GLY A 1 104 ? 14.910 1.546 -13.312 1.00 77.19 104 GLY A N 1
ATOM 830 C CA . GLY A 1 104 ? 14.467 0.971 -14.582 1.00 77.19 104 GLY A CA 1
ATOM 831 C C . GLY A 1 104 ? 15.627 0.418 -15.409 1.00 77.19 104 GLY A C 1
ATOM 832 O O . GLY A 1 104 ? 15.535 -0.695 -15.915 1.00 77.19 104 GLY A O 1
ATOM 833 N N . ARG A 1 105 ? 16.759 1.134 -15.482 1.00 80.81 105 ARG A N 1
ATOM 834 C CA . ARG A 1 105 ? 17.970 0.632 -16.156 1.00 80.81 105 ARG A CA 1
ATOM 835 C C . ARG A 1 105 ? 18.531 -0.626 -15.498 1.00 80.81 105 ARG A C 1
ATOM 837 O O . ARG A 1 105 ? 18.859 -1.573 -16.203 1.00 80.81 105 ARG A O 1
ATOM 844 N N . GLN A 1 106 ? 18.650 -0.635 -14.171 1.00 83.31 106 GLN A N 1
ATOM 845 C CA . GLN A 1 106 ? 19.166 -1.787 -13.422 1.00 83.31 106 GLN A CA 1
ATOM 846 C C . GLN A 1 106 ? 18.232 -2.995 -13.528 1.00 83.31 106 GLN A C 1
ATOM 848 O O . GLN A 1 106 ? 18.695 -4.109 -13.751 1.00 83.31 106 GLN A O 1
ATOM 853 N N . TYR A 1 107 ? 16.923 -2.767 -13.433 1.00 79.62 107 TYR A N 1
ATOM 854 C CA . TYR A 1 107 ? 15.906 -3.798 -13.591 1.00 79.62 107 TYR A CA 1
ATOM 855 C C . TYR A 1 107 ? 15.938 -4.417 -14.995 1.00 79.62 107 TYR A C 1
ATOM 857 O O . TYR A 1 107 ? 15.937 -5.639 -15.126 1.00 79.62 107 TYR A O 1
ATOM 865 N N . LEU A 1 108 ? 16.035 -3.591 -16.046 1.00 76.94 108 LEU A N 1
ATOM 866 C CA . LEU A 1 108 ? 16.180 -4.067 -17.426 1.00 76.94 108 LEU A CA 1
ATOM 867 C C . LEU A 1 108 ? 17.470 -4.873 -17.628 1.00 76.94 108 LEU A C 1
ATOM 869 O O . LEU A 1 108 ? 17.417 -5.922 -18.264 1.00 76.94 108 LEU A O 1
ATOM 873 N N . ALA A 1 109 ? 18.599 -4.415 -17.074 1.00 81.12 109 ALA A N 1
ATOM 874 C CA . ALA A 1 109 ? 19.869 -5.138 -17.146 1.00 81.12 109 ALA A CA 1
ATOM 875 C C . ALA A 1 109 ? 19.769 -6.517 -16.473 1.00 81.12 109 ALA A C 1
ATOM 877 O O . ALA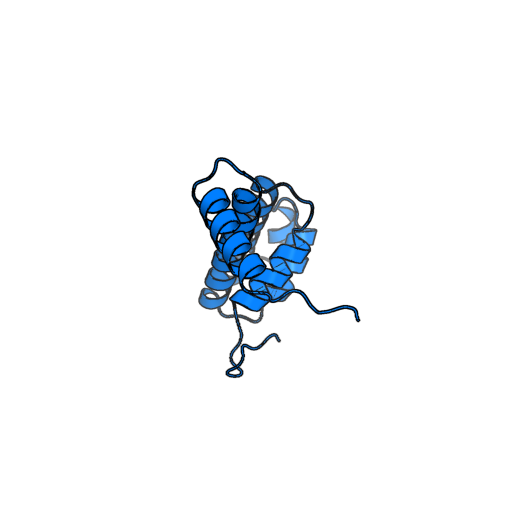 A 1 109 ? 20.002 -7.529 -17.123 1.00 81.12 109 ALA A O 1
ATOM 878 N N . SER A 1 110 ? 19.297 -6.564 -15.223 1.00 80.69 110 SER A N 1
ATOM 879 C CA . SER A 1 110 ? 19.132 -7.816 -14.471 1.00 80.69 110 SER A CA 1
ATOM 880 C C . SER A 1 110 ? 18.140 -8.783 -15.129 1.00 80.69 110 SER A C 1
ATOM 882 O O . SER A 1 110 ? 18.369 -9.989 -15.136 1.00 80.69 110 SER A O 1
ATOM 884 N N . THR A 1 111 ? 17.054 -8.273 -15.718 1.00 76.19 111 THR A N 1
ATOM 885 C CA . THR A 1 111 ? 16.091 -9.112 -16.449 1.00 76.19 111 THR A CA 1
ATOM 886 C C . THR A 1 111 ? 16.711 -9.672 -17.731 1.00 76.19 111 THR A C 1
ATOM 888 O O . THR A 1 111 ? 16.488 -10.834 -18.061 1.00 76.19 111 THR A O 1
ATOM 8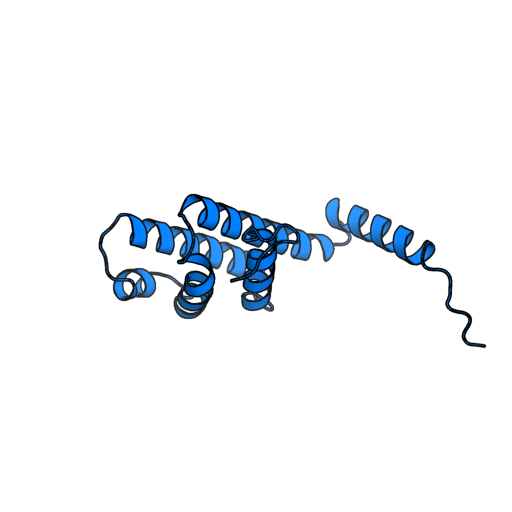91 N N . GLY A 1 112 ? 17.496 -8.865 -18.453 1.00 74.94 112 GLY A N 1
ATOM 892 C CA . GLY A 1 112 ? 18.232 -9.305 -19.639 1.00 74.94 112 GLY A CA 1
ATOM 893 C C . GLY A 1 112 ? 19.249 -10.403 -19.323 1.00 74.94 112 GLY A C 1
ATOM 894 O O . GLY A 1 112 ? 19.297 -11.401 -20.040 1.00 74.94 112 GLY A O 1
ATOM 895 N N . ASP A 1 113 ? 19.983 -10.257 -18.218 1.00 77.62 113 ASP A N 1
ATOM 896 C CA . ASP A 1 113 ? 20.932 -11.264 -17.738 1.00 77.62 113 ASP A CA 1
ATOM 897 C C . ASP A 1 113 ? 20.213 -12.588 -17.430 1.00 77.62 113 ASP A C 1
ATOM 899 O O . ASP A 1 113 ? 20.586 -13.628 -17.971 1.00 77.62 113 ASP A O 1
ATOM 903 N N . HIS A 1 114 ? 19.101 -12.559 -16.688 1.00 70.94 114 HIS A N 1
ATOM 904 C CA . HIS A 1 114 ? 18.313 -13.769 -16.422 1.00 70.94 114 HIS A CA 1
ATOM 905 C C . HIS A 1 114 ? 17.720 -14.407 -17.681 1.00 70.94 114 HIS A C 1
ATOM 907 O O . HIS A 1 114 ? 17.723 -15.629 -17.804 1.00 70.94 114 HIS A O 1
ATOM 913 N N . LEU A 1 115 ? 17.242 -13.619 -18.648 1.00 66.50 115 LEU A N 1
ATOM 914 C CA . LEU A 1 115 ? 16.763 -14.160 -19.926 1.00 66.50 115 LEU A CA 1
ATOM 915 C C . LEU A 1 115 ? 17.889 -14.823 -20.732 1.00 66.50 115 LEU A C 1
ATOM 917 O O . LEU A 1 115 ? 17.630 -15.786 -21.448 1.00 66.50 115 LEU A O 1
ATOM 921 N N . SER A 1 116 ? 19.127 -14.339 -20.602 1.00 64.38 116 SER A N 1
ATOM 922 C CA . SER A 1 116 ? 20.302 -14.953 -21.232 1.00 64.38 116 SER A CA 1
ATOM 923 C C . SER A 1 116 ? 20.753 -16.256 -20.553 1.00 64.38 116 SER A C 1
ATOM 925 O O . SER A 1 116 ? 21.366 -17.106 -21.199 1.00 64.38 116 SER A O 1
ATOM 927 N N . GLU A 1 117 ? 20.413 -16.441 -19.274 1.00 64.94 117 GLU A N 1
ATOM 928 C CA . GLU A 1 117 ? 20.683 -17.657 -18.493 1.00 64.94 117 GLU A CA 1
ATOM 929 C C . GLU A 1 117 ? 19.648 -18.768 -18.741 1.00 64.94 117 GLU A C 1
ATOM 931 O O . GLU A 1 117 ? 19.944 -19.954 -18.551 1.00 64.94 117 GLU A O 1
ATOM 936 N N . VAL A 1 118 ? 18.443 -18.417 -19.206 1.00 61.91 118 VAL A N 1
ATOM 937 C CA . VAL A 1 118 ? 17.437 -19.393 -19.640 1.00 61.91 118 VAL A CA 1
ATOM 938 C C . VAL A 1 118 ? 17.902 -20.008 -20.959 1.00 61.91 118 VAL A C 1
ATOM 940 O O . VAL A 1 118 ? 17.780 -19.411 -22.028 1.00 61.91 118 VAL A O 1
ATOM 943 N N . LYS A 1 119 ? 18.448 -21.230 -20.888 1.00 57.81 119 LYS A N 1
ATOM 944 C CA . LYS A 1 119 ? 18.800 -22.005 -22.085 1.00 57.81 119 LYS A CA 1
ATOM 945 C C . LYS A 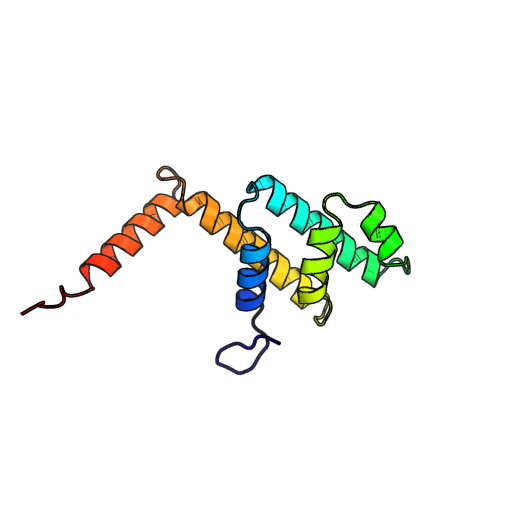1 119 ? 17.590 -22.072 -23.026 1.00 57.81 119 LYS A C 1
ATOM 947 O O . LYS A 1 119 ? 16.492 -22.369 -22.548 1.00 57.81 119 LYS A O 1
ATOM 952 N N . PRO A 1 120 ? 17.771 -21.851 -24.341 1.00 61.31 120 PRO A N 1
ATOM 953 C CA . PRO A 1 120 ? 16.700 -22.078 -25.295 1.00 61.31 120 PRO A CA 1
ATOM 954 C C . PRO A 1 120 ? 16.214 -23.519 -25.136 1.00 61.31 120 PRO A C 1
ATOM 956 O O . PRO A 1 120 ? 17.006 -24.461 -25.144 1.00 61.31 120 PRO A O 1
ATOM 959 N N . VAL A 1 121 ? 14.912 -23.677 -24.918 1.00 62.19 121 VAL A N 1
ATOM 960 C CA . VAL A 1 121 ? 14.274 -24.990 -24.945 1.00 62.19 121 VAL A CA 1
ATOM 961 C C . VAL A 1 121 ? 14.353 -25.465 -26.391 1.00 62.19 121 VAL A C 1
ATOM 963 O O . VAL A 1 121 ? 13.772 -24.831 -27.271 1.00 62.19 121 VAL A O 1
ATOM 966 N N . ASP A 1 122 ? 15.103 -26.539 -26.643 1.00 60.19 122 ASP A N 1
ATOM 967 C CA . ASP A 1 122 ? 15.099 -27.210 -27.943 1.00 60.19 122 ASP A CA 1
ATOM 968 C C . ASP A 1 122 ? 13.675 -27.710 -28.214 1.00 60.19 122 ASP A C 1
ATOM 970 O O . ASP A 1 122 ? 13.187 -28.631 -27.562 1.00 60.19 122 ASP A O 1
ATOM 974 N N . LEU A 1 123 ? 12.995 -27.068 -29.163 1.00 57.66 123 LEU A N 1
ATOM 975 C CA . LEU A 1 123 ? 11.674 -27.464 -29.656 1.00 57.66 123 LEU A CA 1
ATOM 976 C C . LEU A 1 123 ? 11.811 -28.485 -30.800 1.00 57.66 123 LEU A C 1
ATOM 978 O O . LEU A 1 123 ? 11.204 -28.303 -31.856 1.00 57.66 123 LEU A O 1
ATOM 982 N N . ASN A 1 124 ? 12.641 -29.515 -30.604 1.00 51.47 124 ASN A N 1
ATOM 983 C CA . ASN A 1 124 ? 12.791 -30.633 -31.544 1.00 51.47 124 ASN A CA 1
ATOM 984 C C . ASN A 1 124 ? 11.945 -31.834 -31.119 1.00 51.47 124 ASN A C 1
ATOM 986 O O . ASN A 1 124 ? 12.049 -32.236 -29.938 1.00 51.47 124 ASN A O 1
#

Mean predicted aligned error: 7.9 Å

Radius of gyration: 18.29 Å; Cα contacts (8 Å, |Δi|>4): 95; chains: 1; bounding box: 39×43×51 Å

Secondary structure (DSSP, 8-state):
--B-TTSSB-HHHHHHHHHHHTTTS-HHHHHHHHHHHHHHHHHHHHT---HHHHHHTSTTHHHHHHHHHHHTTS-HHHHHHHHHHHHHHHHHHHHHT-TTSHHHHHHHHHHHHHHHHS------

Sequence (124 aa):
MVFDDDGNVSPARIAVRIVDKLAGRKFLECDEILDNMRRFLWLKRFSGASDEMVLEHLKDASIIAEIAQEIMPFSILDAEEIIMETRLALWMQNYARVPGSVFGRQYLASTGDHLSEVKPVDLN

Foldseek 3Di:
DDADPVRHHDLLVLLVVLLVLCPPPDLVVSVLLLVLLLVLVVCVVPVPDDSVVSLVPGDPSVSSVVSCVSQVVDDNVSSVVSSVSNNVVSVLVVQCPPCPHPSVVVVVVVVVVVVVVPPPDPPD